Protein AF-A0A7J7F6B5-F1 (afdb_monomer_lite)

Structure (mmCIF, N/CA/C/O backbone):
data_AF-A0A7J7F6B5-F1
#
_entry.id   AF-A0A7J7F6B5-F1
#
loop_
_atom_site.group_PDB
_atom_site.id
_atom_site.type_symbol
_atom_site.label_atom_id
_atom_site.label_alt_id
_atom_site.label_comp_id
_atom_site.label_asym_id
_atom_site.label_entity_id
_atom_site.label_seq_id
_atom_site.pdbx_PDB_ins_code
_atom_site.Cartn_x
_atom_site.Cartn_y
_atom_site.Cartn_z
_atom_site.occupancy
_atom_site.B_iso_or_equiv
_atom_site.auth_seq_id
_atom_site.auth_comp_id
_atom_site.auth_asym_id
_atom_site.auth_atom_id
_atom_site.pdbx_PDB_model_num
ATOM 1 N N . ILE A 1 1 ? 10.810 3.819 0.198 1.00 87.31 1 ILE A N 1
ATOM 2 C CA . ILE A 1 1 ? 10.513 2.367 0.090 1.00 87.31 1 ILE A CA 1
ATOM 3 C C . ILE A 1 1 ? 11.620 1.758 -0.736 1.00 87.31 1 ILE A C 1
ATOM 5 O O . ILE A 1 1 ? 11.860 2.244 -1.840 1.00 87.31 1 ILE A O 1
ATOM 9 N N . THR A 1 2 ? 12.303 0.748 -0.210 1.00 92.31 2 THR A N 1
ATOM 10 C CA . THR A 1 2 ? 13.346 0.021 -0.944 1.00 92.31 2 THR A CA 1
ATOM 11 C C . THR A 1 2 ? 12.767 -1.216 -1.623 1.00 92.31 2 THR A C 1
ATOM 13 O O . THR A 1 2 ? 11.703 -1.716 -1.240 1.00 92.31 2 THR A O 1
ATOM 16 N N . GLY A 1 3 ? 13.423 -1.656 -2.693 1.00 93.25 3 GLY A N 1
ATOM 17 C CA . GLY A 1 3 ? 12.997 -2.801 -3.482 1.00 93.25 3 GLY A CA 1
ATOM 18 C C . GLY A 1 3 ? 13.650 -2.840 -4.856 1.00 93.25 3 GLY A C 1
ATOM 19 O O . GLY A 1 3 ? 14.539 -2.048 -5.181 1.00 93.25 3 GLY A O 1
ATOM 20 N N . ILE A 1 4 ? 13.171 -3.757 -5.691 1.00 95.00 4 ILE A N 1
ATOM 21 C CA . ILE A 1 4 ? 13.702 -4.000 -7.031 1.00 95.00 4 ILE A CA 1
ATOM 22 C C . ILE A 1 4 ? 12.617 -3.873 -8.097 1.00 95.00 4 ILE A C 1
ATOM 24 O O . ILE A 1 4 ? 11.502 -4.364 -7.956 1.00 95.00 4 ILE A O 1
ATOM 28 N N . ASN A 1 5 ? 12.973 -3.253 -9.217 1.00 95.06 5 ASN A N 1
ATOM 29 C CA . ASN A 1 5 ? 12.114 -3.146 -10.389 1.00 95.06 5 ASN A CA 1
ATOM 30 C C . ASN A 1 5 ? 12.413 -4.299 -11.354 1.00 95.06 5 ASN A C 1
ATOM 32 O O . ASN A 1 5 ? 13.524 -4.387 -11.894 1.00 95.06 5 ASN A O 1
ATOM 36 N N . ARG A 1 6 ? 11.439 -5.189 -11.583 1.00 95.19 6 ARG A N 1
ATOM 37 C CA . ARG A 1 6 ? 11.574 -6.323 -12.510 1.00 95.19 6 ARG A CA 1
ATOM 38 C C . ARG A 1 6 ? 10.388 -6.474 -13.454 1.00 95.19 6 ARG A C 1
ATOM 40 O O . ARG A 1 6 ? 9.248 -6.189 -13.115 1.00 95.19 6 ARG A O 1
ATOM 47 N N . VAL A 1 7 ? 10.681 -7.013 -14.630 1.00 94.50 7 VAL A N 1
ATOM 48 C CA . VAL A 1 7 ? 9.694 -7.539 -15.572 1.00 94.50 7 VAL A CA 1
ATOM 49 C C . VAL A 1 7 ? 9.687 -9.057 -15.446 1.00 94.50 7 VAL A C 1
ATOM 51 O O . VAL A 1 7 ? 10.745 -9.689 -15.531 1.00 94.50 7 VAL A O 1
A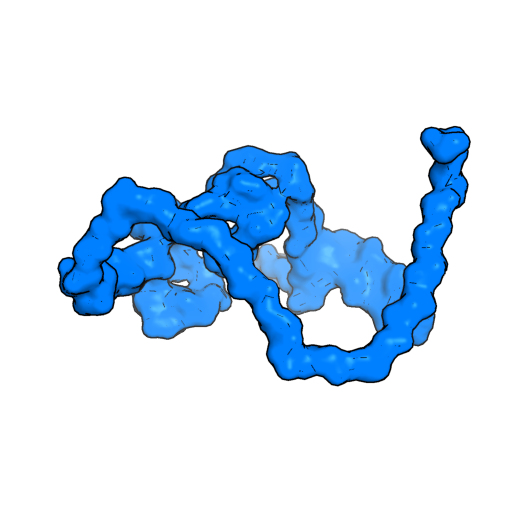TOM 54 N N . TYR A 1 8 ? 8.499 -9.633 -15.286 1.00 90.38 8 TYR A N 1
ATOM 55 C CA . TYR A 1 8 ? 8.276 -11.073 -15.362 1.00 90.38 8 TYR A CA 1
ATOM 56 C C . TYR A 1 8 ? 7.674 -11.414 -16.724 1.00 90.38 8 TYR A C 1
ATOM 58 O O . TYR A 1 8 ? 6.604 -10.922 -17.073 1.00 90.38 8 TYR A O 1
ATOM 66 N N . LYS A 1 9 ? 8.358 -12.252 -17.507 1.00 88.06 9 LYS A N 1
ATOM 67 C CA . LYS A 1 9 ? 7.809 -12.809 -18.752 1.00 88.06 9 LYS A CA 1
ATOM 68 C C . LYS A 1 9 ? 7.772 -14.320 -18.648 1.00 88.06 9 LYS A C 1
ATOM 70 O O . LYS A 1 9 ? 8.807 -14.941 -18.423 1.00 88.06 9 LYS A O 1
ATOM 75 N N . CYS A 1 10 ? 6.585 -14.883 -18.833 1.00 87.38 10 CYS A N 1
ATOM 76 C CA . CYS A 1 10 ? 6.377 -16.321 -18.884 1.00 87.38 10 CYS A CA 1
ATOM 77 C C . CYS A 1 10 ? 6.041 -16.740 -20.317 1.00 87.38 10 CYS A C 1
ATOM 79 O O . CYS A 1 10 ? 5.200 -16.120 -20.968 1.00 87.38 10 CYS A O 1
ATOM 81 N N . GLN A 1 11 ? 6.707 -17.779 -20.808 1.00 85.94 11 GLN A N 1
ATOM 82 C CA . GLN A 1 11 ? 6.393 -18.449 -22.068 1.00 85.94 11 GLN A CA 1
ATOM 83 C C . GLN A 1 11 ? 6.277 -19.949 -21.792 1.00 85.94 11 GLN A C 1
ATOM 85 O O . GLN A 1 11 ? 7.245 -20.598 -21.393 1.00 85.94 11 GLN A O 1
ATOM 90 N N . GLY A 1 12 ? 5.070 -20.496 -21.969 1.00 86.44 12 GLY A N 1
ATOM 91 C CA . GLY A 1 12 ? 4.757 -21.865 -21.554 1.00 86.44 12 GLY A CA 1
ATOM 92 C C . GLY A 1 12 ? 4.966 -22.050 -20.047 1.00 86.44 12 GLY A C 1
ATOM 93 O O . GLY A 1 12 ? 4.463 -21.258 -19.254 1.00 86.44 12 GLY A O 1
ATOM 94 N N . ASN A 1 13 ? 5.751 -23.061 -19.666 1.00 88.19 13 ASN A N 1
ATOM 95 C CA . ASN A 1 13 ? 6.052 -23.385 -18.264 1.00 88.19 13 ASN A CA 1
ATOM 96 C C . ASN A 1 13 ? 7.310 -22.683 -17.713 1.00 88.19 13 ASN A C 1
ATOM 98 O O . ASN A 1 13 ? 7.729 -22.984 -16.598 1.00 88.19 13 ASN A O 1
ATOM 102 N N . SER A 1 14 ? 7.947 -21.784 -18.475 1.00 86.62 14 SER A N 1
ATOM 103 C CA . SER A 1 14 ? 9.159 -21.076 -18.044 1.00 86.62 14 SER A CA 1
ATOM 104 C C . SER A 1 14 ? 8.886 -19.590 -17.838 1.00 86.62 14 SER A C 1
ATOM 106 O O . SER A 1 14 ? 8.318 -18.932 -18.710 1.00 86.62 14 SER A O 1
ATOM 108 N N . CYS A 1 15 ? 9.319 -19.057 -16.695 1.00 88.81 15 CYS A N 1
ATOM 109 C CA . CYS A 1 15 ? 9.231 -17.642 -16.355 1.00 88.81 15 CYS A CA 1
ATOM 110 C C . CYS A 1 15 ? 10.628 -17.080 -16.095 1.00 88.81 15 CYS A C 1
ATOM 112 O O . CYS A 1 15 ? 11.408 -17.662 -15.344 1.00 88.81 15 CYS A O 1
ATOM 114 N N . ILE A 1 16 ? 10.931 -15.927 -16.689 1.00 88.19 16 ILE A N 1
ATOM 115 C CA . ILE A 1 16 ? 12.207 -15.231 -16.506 1.00 88.19 16 ILE A CA 1
ATOM 116 C C . ILE A 1 16 ? 11.936 -13.863 -15.885 1.00 88.19 16 ILE A C 1
ATOM 118 O O . ILE A 1 16 ? 11.093 -13.101 -16.366 1.00 88.19 16 ILE A O 1
ATOM 122 N N . ALA A 1 17 ? 12.695 -13.546 -14.834 1.00 91.00 17 ALA A N 1
ATOM 123 C CA . ALA A 1 17 ? 12.674 -12.254 -14.164 1.00 91.00 17 ALA A CA 1
ATOM 124 C C . ALA A 1 17 ? 13.903 -11.429 -14.564 1.00 91.00 17 ALA A C 1
ATOM 126 O O . ALA A 1 17 ? 15.034 -11.790 -14.235 1.00 91.00 17 ALA A O 1
ATOM 127 N N . ARG A 1 18 ? 13.691 -10.289 -15.223 1.00 92.94 18 ARG A N 1
ATOM 128 C CA . ARG A 1 18 ? 14.758 -9.370 -15.658 1.00 92.94 18 ARG A CA 1
ATOM 129 C C . ARG A 1 18 ? 14.578 -8.005 -15.000 1.00 92.94 18 ARG A C 1
ATOM 131 O O . ARG A 1 18 ? 13.447 -7.578 -14.808 1.00 92.94 18 ARG A O 1
ATOM 138 N N . GLY A 1 19 ? 15.668 -7.298 -14.693 1.00 94.50 19 GLY A N 1
ATOM 139 C CA . GLY A 1 19 ? 15.589 -5.902 -14.239 1.00 94.50 19 GLY A CA 1
ATOM 140 C C . GLY A 1 19 ? 14.941 -4.995 -15.292 1.00 94.50 19 GLY A C 1
ATOM 141 O O . GLY A 1 19 ? 15.128 -5.225 -16.488 1.00 94.50 19 GLY A O 1
ATOM 142 N N . CYS A 1 20 ? 14.177 -3.990 -14.871 1.00 95.38 20 CYS A N 1
ATOM 143 C CA . CYS A 1 20 ? 13.485 -3.098 -15.805 1.00 95.38 20 CYS A CA 1
ATOM 144 C C . CYS A 1 20 ? 14.439 -2.228 -16.632 1.00 95.38 20 CYS A C 1
ATOM 146 O O . CYS A 1 20 ? 1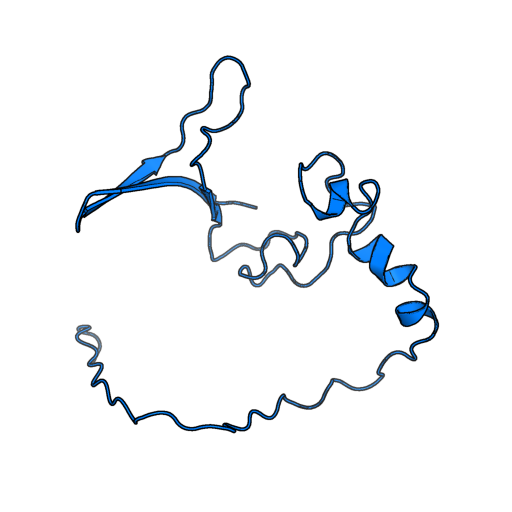5.491 -1.801 -16.159 1.00 95.38 20 CYS A O 1
ATOM 148 N N . ARG A 1 21 ? 14.051 -1.937 -17.876 1.00 94.69 21 ARG A N 1
ATOM 149 C CA . ARG A 1 21 ? 14.687 -0.923 -18.730 1.00 94.69 21 ARG A CA 1
ATOM 150 C C . ARG A 1 21 ? 14.023 0.423 -18.503 1.00 94.69 21 ARG A C 1
ATOM 152 O O . ARG A 1 21 ? 12.822 0.489 -18.253 1.00 94.69 21 ARG A O 1
ATOM 159 N N . ILE A 1 22 ? 14.816 1.475 -18.641 1.00 94.31 22 ILE A N 1
ATOM 160 C CA . ILE A 1 22 ? 14.343 2.856 -18.651 1.00 94.31 22 ILE A CA 1
ATOM 161 C C . ILE A 1 22 ? 14.311 3.315 -20.108 1.00 94.31 22 ILE A C 1
ATOM 163 O O . ILE A 1 22 ? 15.291 3.144 -20.837 1.00 94.31 22 ILE A O 1
ATOM 167 N N . ASP A 1 23 ? 13.189 3.880 -20.533 1.00 92.44 23 ASP A N 1
ATOM 168 C CA . ASP A 1 23 ? 13.063 4.515 -21.838 1.00 92.44 23 ASP A CA 1
ATOM 169 C C . ASP A 1 23 ? 13.931 5.782 -21.877 1.00 92.44 23 ASP A C 1
ATOM 171 O O . ASP A 1 23 ? 13.832 6.673 -21.028 1.00 92.44 23 ASP A O 1
ATOM 175 N N . SER A 1 24 ? 14.818 5.874 -22.869 1.00 93.62 24 SER A N 1
ATOM 176 C CA . SER A 1 24 ? 15.800 6.956 -22.945 1.00 93.62 24 SER A CA 1
ATOM 177 C C . SER A 1 24 ? 15.180 8.334 -23.191 1.00 93.62 24 SER A C 1
ATOM 179 O O . SER A 1 24 ? 15.809 9.331 -22.819 1.00 93.62 24 SER A O 1
ATOM 181 N N . LYS A 1 25 ? 13.989 8.392 -23.807 1.00 94.50 25 LYS A N 1
ATOM 182 C CA . LYS A 1 25 ? 13.261 9.621 -24.146 1.00 94.50 25 LYS A CA 1
ATOM 183 C C . LYS A 1 25 ? 12.369 10.073 -22.995 1.00 94.50 25 LYS A C 1
ATOM 185 O O . LYS A 1 25 ? 12.428 11.239 -22.625 1.00 94.50 25 LYS A O 1
ATOM 190 N N . THR A 1 26 ? 11.568 9.171 -22.427 1.00 91.75 26 THR A N 1
ATOM 191 C CA . THR A 1 26 ? 10.595 9.532 -21.376 1.00 91.75 26 THR A CA 1
ATOM 192 C C . THR A 1 26 ? 11.184 9.493 -19.969 1.00 91.75 26 THR A C 1
ATOM 194 O O . THR A 1 26 ? 10.595 10.062 -19.058 1.00 91.75 26 THR A O 1
ATOM 197 N N . LYS A 1 27 ? 12.335 8.828 -19.782 1.00 91.31 27 LYS A N 1
ATOM 198 C CA . LYS A 1 27 ? 12.943 8.529 -18.471 1.00 91.31 27 LYS A CA 1
ATOM 199 C C . LYS A 1 27 ? 12.059 7.680 -17.550 1.00 91.31 27 LYS A C 1
ATOM 201 O O . LYS A 1 27 ? 12.363 7.548 -16.369 1.00 91.31 27 LYS A O 1
ATOM 206 N N . LEU A 1 28 ? 11.008 7.065 -18.089 1.00 90.69 28 LEU A N 1
ATOM 207 C CA . LEU A 1 28 ? 10.130 6.156 -17.359 1.00 90.69 28 LEU A CA 1
ATOM 208 C C . LEU A 1 28 ? 10.570 4.703 -17.549 1.00 90.69 28 LEU A C 1
ATOM 210 O O . LEU A 1 28 ? 11.256 4.363 -18.515 1.00 90.69 28 LEU A O 1
ATOM 214 N N . TYR A 1 29 ? 10.155 3.835 -16.630 1.00 93.00 29 TYR A N 1
ATOM 215 C CA . TYR A 1 29 ? 10.320 2.396 -16.804 1.00 93.00 29 TYR A CA 1
ATOM 216 C C . TYR A 1 29 ? 9.490 1.867 -17.982 1.00 93.00 29 TYR A C 1
ATOM 218 O O . TYR A 1 29 ? 8.454 2.428 -18.341 1.00 93.00 29 TYR A O 1
ATOM 226 N N . GLU A 1 30 ? 9.949 0.763 -18.577 1.00 92.12 30 GLU A N 1
ATOM 227 C CA . GLU A 1 30 ? 9.169 0.022 -19.571 1.00 92.12 30 GLU A CA 1
ATOM 228 C C . GLU A 1 30 ? 7.797 -0.394 -19.012 1.00 92.12 30 GLU A C 1
ATOM 230 O O . GLU A 1 30 ? 7.649 -0.639 -17.816 1.00 92.12 30 GLU A O 1
ATOM 235 N N . LYS A 1 31 ? 6.792 -0.493 -19.889 1.00 88.56 31 LYS A N 1
ATOM 236 C CA . LYS A 1 31 ? 5.377 -0.647 -19.507 1.00 88.56 31 LYS A CA 1
ATOM 237 C C . LYS A 1 31 ? 5.097 -1.821 -18.556 1.00 88.56 31 LYS A C 1
ATOM 239 O O . LYS A 1 31 ? 4.277 -1.680 -17.659 1.00 88.56 31 LYS A O 1
ATOM 244 N N . ASP A 1 32 ? 5.776 -2.949 -18.747 1.00 89.94 32 ASP A N 1
ATOM 245 C CA . ASP A 1 32 ? 5.550 -4.178 -17.970 1.00 89.94 32 ASP A CA 1
ATOM 246 C C . ASP A 1 32 ? 6.436 -4.257 -16.710 1.00 89.94 32 ASP A C 1
ATOM 248 O O . ASP A 1 32 ? 6.604 -5.325 -16.117 1.00 89.94 32 ASP A O 1
ATOM 252 N N . CYS A 1 33 ? 7.069 -3.146 -16.329 1.00 93.38 33 CYS A N 1
ATOM 253 C CA . CYS A 1 33 ? 7.892 -3.070 -15.135 1.00 93.38 33 CYS A CA 1
ATOM 254 C C . CYS A 1 33 ? 7.036 -3.073 -13.869 1.00 93.38 33 CYS A C 1
ATOM 256 O O . CYS A 1 33 ? 6.158 -2.229 -13.698 1.00 93.38 33 CYS A O 1
ATOM 258 N N . LEU A 1 34 ? 7.344 -3.991 -12.957 1.00 91.75 34 LEU A N 1
ATOM 259 C CA . LEU A 1 34 ? 6.725 -4.077 -11.644 1.00 91.75 34 LEU A CA 1
ATOM 260 C C . LEU A 1 34 ? 7.767 -3.786 -10.562 1.00 91.75 34 LEU A C 1
ATOM 262 O O . LEU A 1 34 ? 8.913 -4.238 -10.646 1.00 91.75 34 LEU A O 1
ATOM 266 N N . PHE A 1 35 ? 7.349 -3.052 -9.535 1.00 91.25 35 PHE A N 1
ATOM 267 C CA . PHE A 1 35 ? 8.152 -2.808 -8.345 1.00 91.25 35 PHE A CA 1
ATOM 268 C C . PHE A 1 35 ? 7.862 -3.877 -7.290 1.00 91.25 35 PHE A C 1
ATOM 270 O O . PHE A 1 35 ? 6.710 -4.089 -6.914 1.00 91.25 35 PHE A O 1
ATOM 277 N N . PHE A 1 36 ? 8.914 -4.526 -6.801 1.00 91.25 36 PHE A N 1
ATOM 278 C CA . PHE A 1 36 ? 8.859 -5.521 -5.738 1.00 91.25 36 PHE A CA 1
ATOM 279 C C . PHE A 1 36 ? 9.559 -4.944 -4.506 1.00 91.25 36 PHE A C 1
ATOM 281 O O . PHE A 1 36 ? 10.788 -4.830 -4.531 1.00 91.25 36 PHE A O 1
ATOM 288 N N . PRO A 1 37 ? 8.816 -4.535 -3.465 1.00 92.31 37 PRO A N 1
ATOM 289 C CA . PRO A 1 37 ? 9.423 -3.995 -2.258 1.00 92.31 37 PRO A CA 1
ATOM 290 C C . PRO A 1 37 ? 10.219 -5.067 -1.512 1.00 92.31 37 PRO A C 1
ATOM 292 O O . PRO A 1 37 ? 9.843 -6.242 -1.511 1.00 92.31 37 PRO A O 1
ATOM 295 N N . ASP A 1 38 ? 11.280 -4.645 -0.830 1.00 92.44 38 ASP A N 1
ATOM 296 C CA . ASP A 1 38 ? 11.932 -5.495 0.163 1.00 92.44 38 ASP A CA 1
ATOM 297 C C . ASP A 1 38 ? 10.950 -5.759 1.309 1.00 92.44 38 ASP A C 1
ATOM 299 O O . ASP A 1 38 ? 10.255 -4.846 1.763 1.00 92.44 38 ASP A O 1
ATOM 303 N N . LYS A 1 39 ? 10.865 -7.011 1.761 1.00 87.31 39 LYS A N 1
ATOM 304 C CA . LYS A 1 39 ? 9.883 -7.405 2.778 1.00 87.31 39 LYS A CA 1
ATOM 305 C C . LYS A 1 39 ? 10.140 -6.702 4.113 1.00 87.31 39 LYS A C 1
ATOM 307 O O . LYS A 1 39 ? 9.223 -6.138 4.701 1.00 87.31 39 LYS A O 1
ATOM 312 N N . ASP A 1 40 ? 11.394 -6.718 4.549 1.00 91.62 40 ASP A N 1
ATOM 313 C CA . ASP A 1 40 ? 11.805 -6.185 5.840 1.00 91.62 40 ASP A CA 1
ATOM 314 C C . ASP A 1 40 ? 12.332 -4.759 5.654 1.00 91.62 40 ASP A C 1
ATOM 316 O O . ASP A 1 40 ? 13.474 -4.540 5.249 1.00 91.62 40 ASP A O 1
ATOM 320 N N . GLN A 1 41 ? 11.477 -3.773 5.920 1.00 92.00 41 GLN A N 1
ATOM 321 C CA . GLN A 1 41 ? 11.846 -2.359 5.915 1.00 92.00 41 GLN A CA 1
ATOM 322 C C . GLN A 1 41 ? 11.002 -1.570 6.921 1.00 92.00 41 GLN A C 1
ATOM 324 O O . GLN A 1 41 ? 9.937 -2.012 7.340 1.00 92.00 41 GLN A O 1
ATOM 329 N N . THR A 1 42 ? 11.487 -0.392 7.310 1.00 93.25 42 THR A N 1
ATOM 330 C CA . THR A 1 42 ? 10.829 0.505 8.282 1.00 93.25 42 THR A CA 1
ATOM 331 C C . THR A 1 42 ? 10.239 1.754 7.632 1.00 93.25 42 THR A C 1
ATOM 333 O O . THR A 1 42 ? 9.878 2.717 8.311 1.00 93.25 42 THR A O 1
A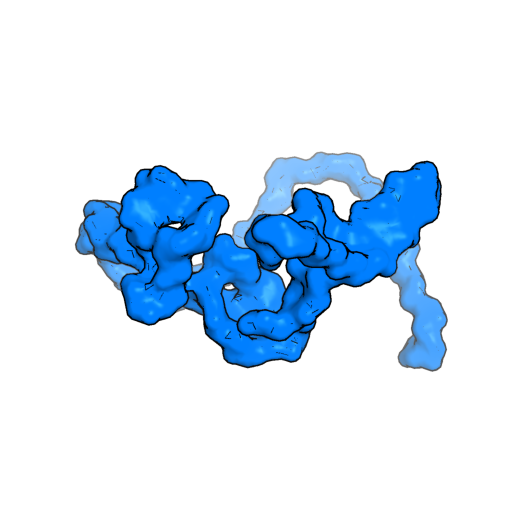TOM 336 N N . GLU A 1 43 ? 10.162 1.758 6.304 1.00 90.38 43 GLU A N 1
ATOM 337 C CA . GLU A 1 43 ? 9.671 2.894 5.545 1.00 90.38 43 GLU A CA 1
ATOM 338 C C . GLU A 1 43 ? 8.193 3.169 5.833 1.00 90.38 43 GLU A C 1
ATOM 340 O O . GLU A 1 43 ? 7.387 2.253 6.006 1.00 90.38 43 GLU A O 1
ATOM 345 N N . LYS A 1 44 ? 7.824 4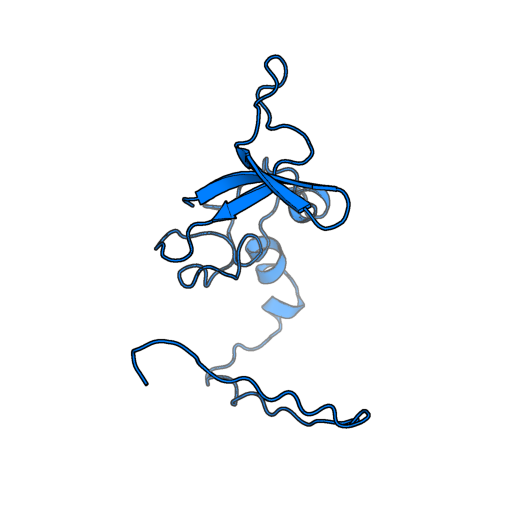.448 5.822 1.00 88.56 44 LYS A N 1
ATOM 346 C CA . LYS A 1 44 ? 6.433 4.875 5.942 1.00 88.56 44 LYS A CA 1
ATOM 347 C C . LYS A 1 44 ? 5.868 5.238 4.578 1.00 88.56 44 LYS A C 1
ATOM 349 O O . LYS A 1 44 ? 6.481 5.965 3.801 1.00 88.56 44 LYS A O 1
ATOM 354 N N . ALA A 1 45 ? 4.664 4.764 4.304 1.00 89.56 45 ALA A N 1
ATOM 355 C CA . ALA A 1 45 ? 3.877 5.179 3.155 1.00 89.56 45 ALA A CA 1
ATOM 356 C C . ALA A 1 45 ? 2.389 5.023 3.471 1.00 89.56 45 ALA A C 1
ATOM 358 O O . ALA A 1 45 ? 2.014 4.692 4.591 1.00 89.56 45 ALA A O 1
ATOM 359 N N . SER A 1 46 ? 1.542 5.274 2.476 1.00 92.19 46 SER A N 1
ATOM 360 C CA . SER A 1 46 ? 0.108 5.032 2.601 1.00 92.19 46 SER A CA 1
ATOM 361 C C . SER A 1 46 ? -0.199 3.538 2.560 1.00 92.19 46 SER A C 1
ATOM 363 O O . SER A 1 46 ? 0.299 2.831 1.679 1.00 92.19 46 SER A O 1
ATOM 365 N N . ILE A 1 47 ? -1.117 3.083 3.412 1.00 93.25 47 ILE A N 1
ATOM 366 C CA . ILE A 1 47 ? -1.682 1.727 3.345 1.00 93.25 47 ILE A CA 1
ATOM 367 C C . ILE A 1 47 ? -2.329 1.433 1.980 1.00 93.25 47 ILE A C 1
ATOM 369 O O . ILE A 1 47 ? -2.321 0.298 1.516 1.00 93.25 47 ILE A O 1
ATOM 373 N N . MET A 1 48 ? -2.788 2.477 1.276 1.00 90.62 48 MET A N 1
ATOM 374 C CA . MET A 1 48 ? -3.329 2.387 -0.088 1.00 90.62 48 MET A CA 1
ATOM 375 C C . MET A 1 48 ? -2.264 2.145 -1.168 1.00 90.62 48 MET A C 1
ATOM 377 O O . MET A 1 48 ? -2.616 1.956 -2.330 1.00 90.62 48 MET A O 1
ATOM 381 N N . PHE A 1 49 ? -0.976 2.196 -0.818 1.00 89.12 49 PHE A N 1
ATOM 382 C CA . PHE A 1 49 ? 0.123 1.895 -1.732 1.00 89.12 49 PHE A CA 1
ATOM 383 C C . PHE A 1 49 ? 0.674 0.483 -1.521 1.00 89.12 49 PHE A C 1
ATOM 385 O O . PHE A 1 49 ? 0.768 -0.274 -2.484 1.00 89.12 49 PHE A O 1
ATOM 392 N N . MET A 1 50 ? 1.053 0.128 -0.287 1.00 88.75 50 MET A N 1
ATOM 393 C CA . MET A 1 50 ? 1.726 -1.146 -0.017 1.00 88.75 50 MET A CA 1
ATOM 394 C C . MET A 1 50 ? 1.383 -1.717 1.363 1.00 88.75 50 MET A C 1
ATOM 396 O O . MET A 1 50 ? 2.149 -1.609 2.309 1.00 88.75 50 MET A O 1
ATOM 400 N N . GLN A 1 51 ? 0.243 -2.393 1.463 1.00 87.88 51 GLN A N 1
ATOM 401 C CA . GLN A 1 51 ? -0.225 -3.035 2.701 1.00 87.88 51 GLN A CA 1
ATOM 402 C C . GLN A 1 51 ? 0.600 -4.257 3.157 1.00 87.88 51 GLN A C 1
ATOM 404 O O . GLN A 1 51 ? 0.332 -4.816 4.212 1.00 87.88 51 GLN A O 1
ATOM 409 N N . GLY A 1 52 ? 1.555 -4.721 2.342 1.00 88.31 52 GLY A N 1
ATOM 410 C CA . GLY A 1 52 ? 2.371 -5.906 2.634 1.00 88.31 52 GLY A CA 1
ATOM 411 C C . GLY A 1 52 ? 3.643 -5.639 3.444 1.00 88.31 52 GLY A C 1
ATOM 412 O O . GLY A 1 52 ? 4.401 -6.578 3.663 1.00 88.31 52 GLY A O 1
ATOM 413 N N . ILE A 1 53 ? 3.908 -4.386 3.826 1.00 91.81 53 ILE A N 1
ATOM 414 C CA . ILE A 1 53 ? 5.069 -3.993 4.635 1.00 91.81 53 ILE A CA 1
ATOM 415 C C . ILE A 1 53 ? 4.568 -3.622 6.032 1.00 91.81 53 ILE A C 1
ATOM 417 O O . ILE A 1 53 ? 3.746 -2.718 6.165 1.00 91.81 53 ILE A O 1
ATOM 421 N N . ASP A 1 54 ? 5.105 -4.266 7.067 1.00 92.00 54 ASP A N 1
ATOM 422 C CA . ASP A 1 54 ? 4.605 -4.155 8.446 1.00 92.00 54 ASP A CA 1
ATOM 423 C C . ASP A 1 54 ? 4.668 -2.731 9.027 1.00 92.00 54 ASP A C 1
ATOM 425 O O . ASP A 1 54 ? 3.850 -2.359 9.867 1.00 92.00 54 ASP A O 1
ATOM 429 N N . SER A 1 55 ? 5.615 -1.900 8.578 1.00 92.50 55 SER A N 1
ATOM 430 C CA . SER A 1 55 ? 5.730 -0.501 9.013 1.00 92.50 55 SER A CA 1
ATOM 431 C C . SER A 1 55 ? 4.655 0.426 8.431 1.00 92.50 55 SER A C 1
ATOM 433 O O . SER A 1 55 ? 4.527 1.571 8.875 1.00 92.50 55 SER A O 1
ATOM 435 N N . ILE A 1 56 ? 3.880 -0.034 7.444 1.00 92.81 56 ILE A N 1
ATOM 436 C CA . ILE A 1 56 ? 2.831 0.745 6.784 1.00 92.81 56 ILE A CA 1
ATOM 437 C C . ILE A 1 56 ? 1.502 0.515 7.504 1.00 92.81 56 ILE A C 1
ATOM 439 O O . ILE A 1 56 ? 0.776 -0.439 7.242 1.00 92.81 56 ILE A O 1
ATOM 443 N N . ILE A 1 57 ? 1.177 1.439 8.407 1.00 93.00 57 ILE A N 1
ATOM 444 C CA . ILE A 1 57 ? 0.007 1.343 9.298 1.00 93.00 57 ILE A CA 1
ATOM 445 C C . ILE A 1 57 ? -0.987 2.502 9.147 1.00 93.00 57 ILE A C 1
ATOM 447 O O . ILE A 1 57 ? -2.027 2.512 9.801 1.00 93.00 57 ILE A O 1
ATOM 451 N N . GLU A 1 58 ? -0.677 3.497 8.315 1.00 93.25 58 GLU A N 1
ATOM 452 C CA . GLU A 1 58 ? -1.452 4.734 8.207 1.00 93.25 58 GLU A CA 1
ATOM 453 C C . GLU A 1 58 ? -1.733 5.125 6.752 1.00 93.25 58 GLU A C 1
ATOM 455 O O . GLU A 1 58 ? -1.064 4.691 5.811 1.00 93.25 58 GLU A O 1
ATOM 460 N N . PHE A 1 59 ? -2.754 5.957 6.551 1.00 94.88 59 PHE A N 1
ATOM 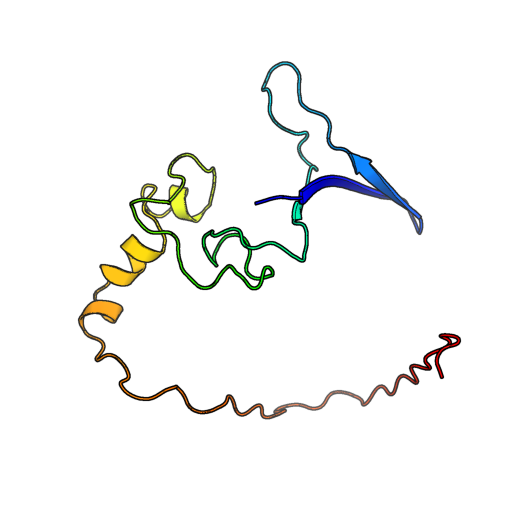461 C CA . PHE A 1 59 ? -2.979 6.616 5.269 1.00 94.88 59 PHE A CA 1
ATOM 462 C C . PHE A 1 59 ? -1.990 7.771 5.090 1.00 94.88 59 PHE A C 1
ATOM 464 O O . PHE A 1 59 ? -1.641 8.462 6.048 1.00 94.88 59 PHE A O 1
ATOM 471 N N . CYS A 1 60 ? -1.607 8.051 3.842 1.00 92.88 60 CYS A N 1
ATOM 472 C CA . CYS A 1 60 ? -0.999 9.342 3.536 1.00 92.88 60 CYS A CA 1
ATOM 473 C C . CYS A 1 60 ? -1.984 10.480 3.831 1.00 92.88 60 CYS A C 1
ATOM 475 O O . CYS A 1 60 ? -3.193 10.349 3.630 1.00 92.88 60 CYS A O 1
ATOM 477 N N . ASN A 1 61 ? -1.437 11.604 4.273 1.00 94.50 61 ASN A N 1
ATOM 478 C CA . ASN A 1 61 ? -2.133 12.853 4.527 1.00 94.50 61 ASN A CA 1
ATOM 479 C C . ASN A 1 61 ? -1.569 13.961 3.627 1.00 94.50 61 ASN A C 1
ATOM 481 O O . ASN A 1 61 ? -0.665 13.731 2.826 1.00 94.50 61 ASN A O 1
ATOM 485 N N . GLU A 1 62 ? -2.072 15.183 3.785 1.00 94.19 62 GLU A N 1
ATOM 486 C CA . GLU A 1 62 ? -1.654 16.326 2.969 1.00 94.19 62 GLU A CA 1
ATOM 487 C C . GLU A 1 62 ? -0.129 16.546 2.937 1.00 94.19 62 GLU A C 1
ATOM 489 O O . GLU A 1 62 ? 0.416 16.949 1.911 1.00 94.19 62 GLU A O 1
ATOM 494 N N . LYS A 1 63 ? 0.573 16.256 4.040 1.00 93.81 63 LYS A N 1
ATOM 495 C CA . LYS A 1 63 ? 2.004 16.553 4.197 1.00 93.81 63 LYS A CA 1
ATOM 496 C C . LYS A 1 63 ? 2.914 15.553 3.489 1.00 93.81 63 LYS A C 1
ATOM 498 O O . LYS A 1 63 ? 4.034 15.910 3.144 1.00 93.81 63 LYS A O 1
ATOM 503 N N . ASN A 1 64 ? 2.476 14.304 3.330 1.00 92.12 64 ASN A N 1
ATOM 504 C CA . ASN A 1 64 ? 3.311 13.213 2.809 1.00 92.12 64 ASN A CA 1
ATOM 505 C C . ASN A 1 64 ? 2.746 12.551 1.539 1.00 92.12 64 ASN A C 1
ATOM 507 O O . ASN A 1 64 ? 3.322 11.589 1.033 1.00 92.12 64 ASN A O 1
ATOM 511 N N . HIS A 1 65 ? 1.624 13.046 1.016 1.00 94.31 65 HIS A N 1
ATOM 512 C CA . HIS A 1 65 ? 0.984 12.499 -0.174 1.00 94.31 65 HIS A CA 1
ATOM 513 C C . HIS A 1 65 ? 1.641 12.975 -1.471 1.00 94.31 65 HIS A C 1
ATOM 515 O O . HIS A 1 65 ? 1.852 14.168 -1.685 1.00 94.31 65 HIS A O 1
ATOM 521 N N . ASN A 1 66 ? 1.895 12.040 -2.389 1.00 93.56 66 ASN A N 1
ATOM 522 C CA . ASN A 1 66 ? 2.395 12.361 -3.722 1.00 93.56 66 ASN A CA 1
ATOM 523 C C . ASN A 1 66 ? 1.234 12.746 -4.658 1.00 93.56 66 ASN A C 1
ATOM 525 O O . ASN A 1 66 ? 0.565 11.886 -5.242 1.00 93.56 66 ASN A O 1
ATOM 529 N N . ARG A 1 67 ? 1.021 14.056 -4.826 1.00 95.19 67 ARG A N 1
ATOM 530 C CA . ARG A 1 67 ? -0.041 14.634 -5.670 1.00 95.19 67 ARG A CA 1
ATOM 531 C C . ARG A 1 67 ? 0.163 14.421 -7.173 1.00 95.19 67 ARG A C 1
ATOM 533 O O . ARG A 1 67 ? -0.806 14.502 -7.925 1.00 95.19 67 ARG A O 1
ATOM 540 N N . GLU A 1 68 ? 1.392 14.134 -7.596 1.00 93.50 68 GLU A N 1
ATOM 541 C CA . GLU A 1 68 ? 1.765 13.939 -9.003 1.00 93.50 68 GLU A CA 1
ATOM 542 C C . GLU A 1 68 ? 1.671 12.473 -9.441 1.00 93.50 68 GLU A C 1
ATOM 544 O O . GLU A 1 68 ? 1.699 12.172 -10.634 1.00 93.50 68 GLU A O 1
ATOM 549 N N . ALA A 1 69 ? 1.530 11.541 -8.491 1.00 90.75 69 ALA A N 1
ATOM 550 C CA . ALA A 1 69 ? 1.400 10.129 -8.813 1.00 90.75 69 ALA A CA 1
ATOM 551 C C . ALA A 1 69 ? 0.171 9.892 -9.718 1.00 90.75 69 ALA A C 1
ATOM 553 O O . ALA A 1 69 ? -0.925 10.361 -9.389 1.00 90.75 6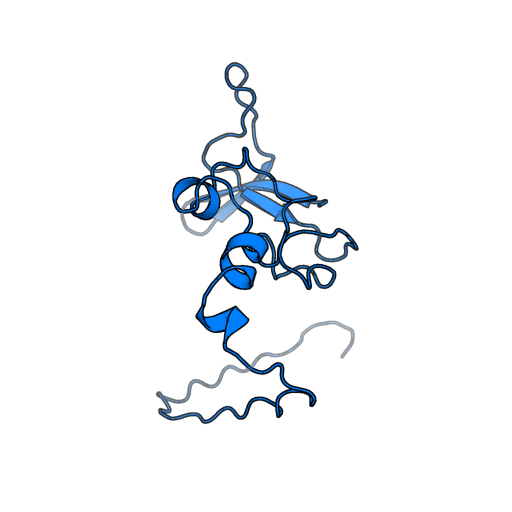9 ALA A O 1
ATOM 554 N N . PRO A 1 70 ? 0.291 9.112 -10.808 1.00 90.62 70 PRO A N 1
ATOM 555 C CA . PRO A 1 70 ? -0.811 8.832 -11.731 1.00 90.62 70 PRO A CA 1
ATOM 556 C C . PRO A 1 70 ? -1.774 7.767 -11.168 1.00 90.62 70 PRO A C 1
ATOM 558 O O . PRO A 1 70 ? -2.131 6.802 -11.840 1.00 90.62 70 PRO A O 1
ATOM 561 N N . SER A 1 71 ? -2.170 7.911 -9.901 1.00 91.00 71 SER A N 1
ATOM 562 C CA . SER A 1 71 ? -3.084 7.001 -9.214 1.00 91.00 71 SER A CA 1
ATOM 563 C C . SER A 1 71 ? -4.543 7.337 -9.523 1.00 91.00 71 SER A C 1
ATOM 565 O O . SER A 1 71 ? -4.903 8.494 -9.762 1.00 91.00 71 SER A O 1
ATOM 567 N N . LEU A 1 72 ? -5.413 6.324 -9.466 1.00 93.75 72 LEU A N 1
ATOM 568 C CA . LEU A 1 72 ? -6.854 6.531 -9.624 1.00 93.75 72 LEU A CA 1
ATOM 569 C C . LEU A 1 72 ? -7.408 7.472 -8.540 1.00 93.75 72 LEU A C 1
ATOM 571 O O . LEU A 1 72 ? -8.230 8.329 -8.848 1.00 93.75 72 LEU A O 1
ATOM 575 N N . GLN A 1 73 ? -6.885 7.373 -7.311 1.00 94.00 73 GLN A N 1
ATOM 576 C CA . GLN A 1 73 ? -7.201 8.285 -6.210 1.00 94.00 73 GLN A CA 1
ATOM 577 C C . GLN A 1 73 ? -6.952 9.747 -6.602 1.00 94.00 73 GLN A C 1
ATOM 579 O O . GLN A 1 73 ? -7.852 10.570 -6.468 1.00 94.00 73 GLN A O 1
ATOM 584 N N . ASN A 1 74 ? -5.770 10.075 -7.137 1.00 95.94 74 ASN A N 1
ATOM 585 C CA . ASN A 1 74 ? -5.463 11.450 -7.543 1.00 95.94 74 ASN A CA 1
ATOM 586 C C . ASN A 1 74 ? -6.387 11.934 -8.662 1.00 95.94 74 ASN A C 1
ATOM 588 O O . ASN A 1 74 ? -6.875 13.063 -8.612 1.00 95.94 74 ASN A O 1
ATOM 592 N N . LYS A 1 75 ? -6.680 11.060 -9.630 1.00 96.81 75 LYS A N 1
ATOM 593 C CA . LYS A 1 75 ? -7.574 11.372 -10.749 1.00 96.81 75 LYS A CA 1
ATOM 594 C C . LYS A 1 75 ? -9.014 11.646 -10.304 1.00 96.81 75 LYS A C 1
ATOM 596 O O . LYS A 1 75 ? -9.661 12.513 -10.877 1.00 96.81 75 LYS A O 1
ATOM 601 N N . MET A 1 76 ? -9.524 10.903 -9.322 1.00 96.88 76 MET A N 1
ATOM 602 C CA . MET A 1 76 ? -10.919 11.010 -8.872 1.00 96.88 76 MET A CA 1
ATOM 603 C C . MET A 1 76 ? -11.121 12.062 -7.778 1.00 96.88 76 MET A C 1
ATOM 605 O O . MET A 1 76 ? -12.201 12.636 -7.678 1.00 96.88 76 MET A O 1
ATOM 609 N N . CYS A 1 77 ? -10.094 12.334 -6.971 1.00 96.19 77 CYS A N 1
ATOM 610 C CA . CYS A 1 77 ? -10.206 13.147 -5.759 1.00 96.19 77 CYS A CA 1
ATOM 611 C C . CYS A 1 77 ? -9.412 14.460 -5.834 1.00 96.19 77 CYS A C 1
ATOM 613 O O . CYS A 1 77 ? -9.000 14.980 -4.797 1.00 96.19 77 CYS A O 1
ATOM 615 N N . ASN A 1 78 ? -9.179 15.001 -7.036 1.00 96.38 78 ASN A N 1
ATOM 616 C CA . ASN A 1 78 ? -8.439 16.255 -7.256 1.00 96.38 78 ASN A CA 1
ATOM 617 C C . ASN A 1 78 ? -7.069 16.269 -6.552 1.00 96.38 78 ASN A C 1
ATOM 619 O O . ASN A 1 78 ? -6.722 17.221 -5.854 1.00 96.38 78 ASN A O 1
ATOM 623 N N . SER A 1 79 ? -6.321 15.170 -6.679 1.00 96.38 79 SER A N 1
ATOM 624 C CA . SER A 1 79 ? -5.012 14.957 -6.043 1.00 96.38 79 SER A CA 1
ATOM 625 C C . SER A 1 79 ? -4.982 15.051 -4.510 1.00 96.38 79 SER A C 1
ATOM 627 O O . SER A 1 79 ? -3.901 15.118 -3.924 1.00 96.38 79 SER A O 1
ATOM 629 N N . ARG A 1 80 ? -6.136 15.014 -3.835 1.00 96.56 80 ARG A N 1
ATOM 630 C CA . ARG A 1 80 ? -6.207 14.928 -2.369 1.00 96.56 80 ARG A CA 1
ATOM 631 C C . ARG A 1 80 ? -5.815 13.535 -1.889 1.00 96.56 80 ARG A C 1
ATOM 633 O O . ARG A 1 80 ? -6.174 12.526 -2.508 1.00 96.56 80 ARG A O 1
ATOM 640 N N . SER A 1 81 ? -5.122 13.478 -0.755 1.00 95.88 81 SER A N 1
ATOM 641 C CA . SER A 1 81 ? -4.780 12.212 -0.108 1.00 95.88 81 SER A CA 1
ATOM 642 C C . SER A 1 81 ? -6.029 11.454 0.346 1.00 95.88 81 SER A C 1
ATOM 644 O O . SER A 1 81 ? -7.086 12.041 0.596 1.00 95.88 81 SER A O 1
ATOM 646 N N . THR A 1 82 ? -5.914 10.133 0.486 1.00 95.31 82 THR A N 1
ATOM 647 C CA . THR A 1 82 ? -7.011 9.304 1.006 1.00 95.31 82 THR A CA 1
ATOM 648 C C . THR A 1 82 ? -7.449 9.772 2.393 1.00 95.31 82 THR A C 1
ATOM 650 O O . THR A 1 82 ? -8.649 9.868 2.646 1.00 95.31 82 THR A O 1
ATOM 653 N N . TRP A 1 83 ? -6.503 10.142 3.266 1.00 95.81 83 TRP A N 1
ATOM 654 C CA . TRP A 1 83 ? -6.840 10.646 4.594 1.00 95.81 83 TRP A CA 1
ATOM 655 C C . TRP A 1 83 ? -7.608 11.965 4.547 1.00 95.81 83 TRP A C 1
ATOM 657 O O . TRP A 1 83 ? -8.588 12.118 5.271 1.00 95.81 83 TRP A O 1
ATOM 667 N N . GLU A 1 84 ? -7.227 12.906 3.679 1.00 96.62 84 GLU A N 1
ATOM 668 C CA . GLU A 1 84 ? -7.976 14.158 3.506 1.00 96.62 84 GLU A CA 1
ATOM 669 C C . GLU A 1 84 ? -9.408 13.909 3.034 1.00 96.62 84 GLU A C 1
ATOM 671 O O . GLU A 1 84 ? -10.311 14.637 3.440 1.00 96.62 84 GLU A O 1
ATOM 676 N N . VAL A 1 85 ? -9.632 12.916 2.171 1.00 96.12 85 VAL A N 1
ATOM 677 C CA . VAL A 1 85 ? -10.980 12.568 1.705 1.00 96.12 85 VAL A CA 1
ATOM 678 C C . VAL A 1 85 ? -11.804 11.973 2.848 1.00 96.12 85 VAL A C 1
ATOM 680 O O . VAL A 1 85 ? -12.891 12.475 3.124 1.00 96.12 85 VAL A O 1
ATOM 683 N N . ILE A 1 86 ? -11.269 10.968 3.552 1.00 95.19 86 ILE A N 1
ATOM 684 C CA . ILE A 1 86 ? -11.965 10.286 4.655 1.00 95.19 86 ILE A CA 1
ATOM 685 C C . ILE A 1 86 ? -12.266 11.262 5.796 1.00 95.19 86 ILE A C 1
ATOM 687 O O . ILE A 1 86 ? -13.423 11.418 6.175 1.00 95.19 86 ILE A O 1
ATOM 691 N N . SER A 1 87 ? -11.253 11.967 6.304 1.00 94.19 87 SER A N 1
ATOM 692 C CA . SER A 1 87 ? -11.388 12.862 7.465 1.00 94.19 87 SER A CA 1
ATOM 693 C C . SER A 1 87 ? -12.355 14.028 7.238 1.00 94.19 87 SER A C 1
ATOM 695 O O . SER A 1 87 ? -12.923 14.558 8.191 1.00 94.19 87 SER A O 1
ATOM 697 N N . ASN A 1 88 ? -12.574 14.428 5.980 1.00 95.31 88 ASN A N 1
ATOM 698 C CA . ASN A 1 88 ? -13.512 15.496 5.642 1.00 95.31 88 ASN A CA 1
ATOM 699 C C . ASN A 1 88 ? -14.931 15.014 5.320 1.00 95.31 88 ASN A C 1
ATOM 701 O O . ASN A 1 88 ? -15.811 15.871 5.194 1.00 95.31 88 ASN A O 1
ATOM 705 N N . SER A 1 89 ? -15.149 13.702 5.192 1.00 95.50 89 SER A N 1
ATOM 706 C CA . SER A 1 89 ? -16.464 13.119 4.914 1.00 95.50 89 SER A CA 1
ATOM 707 C C . SER A 1 89 ? -17.441 13.319 6.077 1.00 95.50 89 SER A C 1
ATOM 709 O O . SER A 1 89 ? -17.038 13.388 7.240 1.00 95.50 89 SER A O 1
ATOM 711 N N . GLU A 1 90 ? -18.734 13.418 5.761 1.00 96.12 90 GLU A N 1
ATOM 712 C CA . GLU A 1 90 ? -19.792 13.507 6.774 1.00 96.12 90 GLU A CA 1
ATOM 713 C C . GLU A 1 90 ? -19.857 12.239 7.625 1.00 96.12 90 GLU A C 1
ATOM 715 O O . GLU A 1 90 ? -19.967 12.345 8.842 1.00 96.12 90 GLU A O 1
ATOM 720 N N . ASP A 1 91 ? -19.686 11.064 7.014 1.00 93.69 91 ASP A N 1
ATOM 721 C CA . ASP A 1 91 ? -19.652 9.781 7.722 1.00 93.69 91 ASP A CA 1
ATOM 722 C C . ASP A 1 91 ? -18.598 9.788 8.831 1.00 93.69 91 ASP A C 1
ATOM 724 O O . ASP A 1 91 ? -18.891 9.430 9.970 1.00 93.69 91 ASP A O 1
ATOM 728 N N . PHE A 1 92 ? -17.381 10.255 8.537 1.00 92.75 92 PHE A N 1
ATOM 729 C CA . PHE A 1 92 ? -16.317 10.312 9.538 1.00 92.75 92 PHE A CA 1
ATOM 730 C C . PHE A 1 92 ? -16.580 11.380 10.608 1.00 92.75 92 PHE A C 1
ATOM 732 O O . PHE A 1 92 ? -16.360 11.127 11.789 1.00 92.75 92 PHE A O 1
ATOM 739 N N . LYS A 1 93 ? -17.080 12.559 10.219 1.00 92.81 93 LYS A N 1
ATOM 740 C CA . LYS A 1 93 ? -17.381 13.662 11.152 1.00 92.81 93 LYS A CA 1
ATOM 741 C C . LYS A 1 93 ? -18.544 13.355 12.094 1.00 92.81 93 LYS A C 1
ATOM 743 O O . LYS A 1 93 ? -18.527 13.802 13.236 1.00 92.81 93 LYS A O 1
ATOM 748 N N . ASN A 1 94 ? -19.536 12.610 11.615 1.00 93.94 94 ASN A N 1
ATOM 749 C CA . ASN A 1 94 ? -20.743 12.265 12.364 1.00 93.94 94 ASN A CA 1
ATOM 750 C C . ASN A 1 94 ? -20.607 10.937 13.126 1.00 93.94 94 ASN A C 1
ATOM 752 O O . ASN A 1 94 ? -21.489 10.585 13.910 1.00 93.94 94 ASN A O 1
ATOM 756 N N . THR A 1 95 ? -19.515 10.196 12.925 1.00 89.25 95 THR A N 1
ATOM 757 C CA . THR A 1 95 ? -19.245 8.956 13.657 1.00 89.25 95 THR A CA 1
ATOM 758 C C . THR A 1 95 ? -18.596 9.259 15.002 1.00 89.25 95 THR A C 1
ATOM 760 O O . THR A 1 95 ? -17.633 10.015 15.107 1.00 89.25 95 THR A O 1
ATOM 763 N N . THR A 1 96 ? -19.096 8.620 16.059 1.00 87.44 96 THR A N 1
ATOM 764 C CA . THR A 1 96 ? -18.438 8.660 17.369 1.00 87.44 96 THR A CA 1
ATOM 765 C C . THR A 1 96 ? -17.279 7.670 17.377 1.00 87.44 96 THR A C 1
ATOM 767 O O . THR A 1 96 ? -17.467 6.491 17.079 1.00 87.44 96 THR A O 1
ATOM 770 N N . SER A 1 97 ? -16.079 8.145 17.713 1.00 83.56 97 SER A N 1
ATOM 771 C CA . SER A 1 97 ? -14.884 7.301 17.737 1.00 83.56 97 SER A CA 1
ATOM 772 C C . SER A 1 97 ? -15.027 6.174 18.764 1.00 83.56 97 SER A C 1
ATOM 774 O O . SER A 1 97 ? -15.477 6.399 19.891 1.00 83.56 97 SER A O 1
ATOM 776 N N . MET A 1 98 ? -14.632 4.958 18.388 1.00 82.38 98 MET A N 1
ATOM 777 C CA . MET A 1 98 ? -14.615 3.830 19.316 1.00 82.38 98 MET A CA 1
ATOM 778 C C . MET A 1 98 ? -13.555 4.066 20.398 1.00 82.38 98 MET A C 1
ATOM 780 O O . MET A 1 98 ? -12.394 4.323 20.094 1.00 82.38 98 MET A O 1
ATOM 784 N N . VAL A 1 99 ? -13.953 3.963 21.667 1.00 86.62 99 VAL A N 1
ATOM 785 C CA . VAL A 1 99 ? -13.040 4.115 22.818 1.00 86.62 99 VAL A CA 1
ATOM 786 C C . VAL A 1 99 ? -12.326 2.798 23.143 1.00 86.62 99 VAL A C 1
ATOM 788 O O . VAL A 1 99 ? -11.219 2.797 23.674 1.00 86.62 99 VAL A O 1
ATOM 791 N N . ALA A 1 100 ? -12.955 1.670 22.810 1.00 89.00 100 ALA A N 1
ATOM 792 C CA . ALA A 1 100 ? -12.412 0.337 23.021 1.00 89.00 100 ALA A CA 1
ATOM 793 C C . ALA A 1 100 ? -11.921 -0.276 21.697 1.00 89.00 100 ALA A C 1
ATOM 795 O O . ALA A 1 100 ? -12.503 0.014 20.645 1.00 89.00 100 ALA A O 1
ATOM 796 N N . PRO A 1 101 ? -10.897 -1.150 21.732 1.00 86.19 101 PRO A N 1
ATOM 797 C CA . PRO A 1 101 ? -10.497 -1.934 20.570 1.00 86.19 101 PRO A CA 1
ATOM 798 C C . PRO A 1 101 ? -11.683 -2.730 20.000 1.00 86.19 101 PRO A C 1
ATOM 800 O O . PRO A 1 101 ? -12.518 -3.210 20.775 1.00 86.19 101 PRO A O 1
ATOM 803 N N . PRO A 1 102 ? -11.771 -2.901 18.668 1.00 84.44 102 PRO A N 1
ATOM 804 C CA . PRO A 1 102 ? -12.797 -3.747 18.077 1.00 84.44 102 PRO A CA 1
ATOM 805 C C . PRO A 1 102 ? -12.652 -5.195 18.579 1.00 84.44 102 PRO A C 1
ATOM 807 O O . PRO A 1 102 ? -11.532 -5.647 18.840 1.00 84.44 102 PRO A O 1
ATOM 810 N N . PRO A 1 103 ? -13.764 -5.940 18.720 1.00 89.31 103 PRO A N 1
ATOM 811 C CA . PRO A 1 103 ? -13.697 -7.343 19.103 1.00 89.31 103 PRO A CA 1
ATOM 812 C C . PRO A 1 103 ? -12.912 -8.146 18.051 1.00 89.31 103 PRO A C 1
ATOM 814 O O . PRO A 1 103 ? -12.939 -7.790 16.867 1.00 89.31 103 PRO A O 1
ATOM 817 N N . PRO A 1 104 ? -12.234 -9.241 18.444 1.00 91.94 104 PRO A N 1
ATOM 818 C CA . PRO A 1 104 ? -11.567 -10.121 17.494 1.00 91.94 104 PRO A CA 1
ATOM 819 C C . PRO A 1 104 ? -12.533 -10.576 16.389 1.00 91.94 104 PRO A C 1
ATOM 821 O O . PRO A 1 104 ? -13.686 -10.907 16.691 1.00 91.94 104 PRO A O 1
ATOM 824 N N . PRO A 1 105 ? -12.099 -10.604 15.117 1.00 91.62 105 PRO A N 1
ATOM 825 C CA . PRO A 1 105 ? -12.961 -11.022 14.023 1.00 91.62 105 PRO A CA 1
ATOM 826 C C . PRO A 1 105 ? -13.381 -12.481 14.215 1.00 91.62 105 PRO A C 1
ATOM 828 O O . PRO A 1 105 ? -12.549 -13.360 14.444 1.00 91.62 105 PRO A O 1
ATOM 831 N N . VAL A 1 106 ? -14.681 -12.742 14.093 1.00 94.56 106 VAL A N 1
ATOM 832 C CA . VAL A 1 106 ? -15.232 -14.097 14.139 1.00 94.56 106 VAL A CA 1
ATOM 833 C C . VAL A 1 106 ? -15.538 -14.530 12.715 1.00 94.56 106 VAL A C 1
ATOM 835 O O . VAL A 1 106 ? -16.415 -13.978 12.053 1.00 94.56 106 VAL A O 1
ATOM 838 N N . PHE A 1 107 ? -14.810 -15.531 12.236 1.00 90.94 107 PHE A N 1
ATOM 839 C CA . PHE A 1 107 ? -15.040 -16.104 10.917 1.00 90.94 107 PHE A CA 1
ATOM 840 C C . PHE A 1 107 ? -16.007 -17.278 11.026 1.00 90.94 107 PHE A C 1
ATOM 842 O O . PHE A 1 107 ? -15.817 -18.180 11.838 1.00 90.94 107 PHE A O 1
ATOM 849 N N . SER A 1 108 ? -17.038 -17.277 10.183 1.00 91.25 108 SER A N 1
ATOM 850 C CA . SER A 1 108 ? -17.964 -18.400 10.032 1.00 91.25 108 SER A CA 1
ATOM 851 C C . SER A 1 108 ? -17.923 -18.903 8.597 1.00 91.25 108 SER A C 1
ATOM 853 O O . SER A 1 108 ? -18.103 -18.136 7.651 1.00 91.25 108 SER A O 1
ATOM 855 N N . LEU A 1 109 ? -17.695 -20.203 8.423 1.00 87.56 109 LEU A N 1
ATOM 856 C CA . LEU A 1 109 ? -17.722 -20.836 7.110 1.00 87.56 109 LEU A CA 1
ATOM 857 C C . LEU A 1 109 ? -19.176 -21.131 6.717 1.00 87.56 109 LEU A C 1
ATOM 859 O O . LEU A 1 109 ? -19.746 -22.130 7.141 1.00 87.56 109 LEU A O 1
ATOM 863 N N . LEU A 1 110 ? -19.779 -20.254 5.909 1.00 88.94 110 LEU A N 1
ATOM 864 C CA . LEU A 1 110 ? -21.200 -20.354 5.538 1.00 88.94 110 LEU A CA 1
ATOM 865 C C . LEU A 1 110 ? -21.491 -21.438 4.491 1.00 88.94 110 LEU A C 1
ATOM 867 O O . LEU A 1 110 ? -22.608 -21.943 4.410 1.00 88.94 110 LEU A O 1
ATOM 871 N N . LYS A 1 111 ? -20.499 -21.787 3.667 1.00 84.75 111 LYS A N 1
ATOM 872 C CA . LYS A 1 111 ? -20.635 -22.802 2.623 1.00 84.75 111 LYS A CA 1
ATOM 873 C C . LYS A 1 111 ? -19.345 -23.593 2.491 1.00 84.75 111 LYS A C 1
ATOM 875 O O . LYS A 1 111 ? -18.309 -23.054 2.114 1.00 84.75 111 LYS A O 1
ATOM 880 N N . ILE A 1 112 ? -19.437 -24.884 2.777 1.00 77.56 112 ILE A N 1
ATOM 881 C CA . ILE A 1 112 ? -18.366 -25.849 2.544 1.00 77.56 112 ILE A CA 1
ATOM 882 C C . ILE A 1 112 ? -18.485 -26.339 1.095 1.00 77.56 112 ILE A C 1
ATOM 884 O O . ILE A 1 112 ? -19.559 -26.758 0.663 1.00 77.56 112 ILE A O 1
ATOM 888 N N . SER A 1 113 ? -17.401 -26.252 0.325 1.00 79.44 113 SER A N 1
ATOM 889 C CA . SER A 1 113 ? -17.266 -26.959 -0.954 1.00 79.44 113 SER A CA 1
ATOM 890 C C . SER A 1 113 ? -16.682 -28.359 -0.725 1.00 79.44 113 SER A C 1
ATOM 892 O O . SER A 1 113 ? -16.385 -28.747 0.405 1.00 79.44 113 SER A O 1
ATOM 894 N N . GLN A 1 114 ? -16.545 -29.156 -1.787 1.00 84.81 114 GLN A N 1
ATOM 895 C CA . GLN A 1 114 ? -15.978 -30.502 -1.696 1.00 84.81 114 GLN A CA 1
ATOM 896 C C . GLN A 1 114 ? -14.608 -30.459 -0.996 1.00 84.81 114 GLN A C 1
ATOM 898 O O . GLN A 1 114 ? -13.731 -29.678 -1.365 1.00 84.81 114 GLN A O 1
ATOM 903 N N . ARG A 1 115 ? -14.436 -31.273 0.050 1.00 80.25 115 ARG A N 1
ATOM 904 C CA . ARG A 1 115 ? -13.226 -31.270 0.879 1.00 80.25 115 ARG A CA 1
ATOM 905 C C . ARG A 1 115 ? -12.048 -31.830 0.080 1.00 80.25 115 ARG A C 1
ATOM 907 O O . ARG A 1 115 ? -11.981 -33.033 -0.147 1.00 80.25 115 ARG A O 1
ATOM 914 N N . ILE A 1 116 ? -11.112 -30.967 -0.303 1.00 85.56 116 ILE A N 1
ATOM 915 C CA . ILE A 1 116 ? -9.824 -31.365 -0.879 1.00 85.56 116 ILE A CA 1
ATOM 916 C C . ILE A 1 116 ? -8.808 -31.423 0.261 1.00 85.56 116 ILE A C 1
ATOM 918 O O . ILE A 1 116 ? -8.627 -30.449 0.989 1.00 85.56 116 ILE A O 1
ATOM 922 N N . VAL A 1 117 ? -8.169 -32.577 0.441 1.00 89.88 117 VAL A N 1
ATOM 923 C CA . VAL A 1 117 ? -7.107 -32.774 1.433 1.00 89.88 117 VAL A CA 1
ATOM 924 C C . VAL A 1 117 ? -5.781 -32.848 0.688 1.00 89.88 117 VAL A C 1
ATOM 926 O O . VAL A 1 117 ? -5.581 -33.751 -0.119 1.00 89.88 117 VAL A O 1
ATOM 929 N N . CYS A 1 118 ? -4.878 -31.910 0.966 1.00 90.44 118 CYS A N 1
ATOM 930 C CA . CYS A 1 118 ? -3.513 -31.921 0.447 1.00 90.44 118 CYS A CA 1
ATOM 931 C C . CYS A 1 118 ? -2.553 -32.265 1.588 1.00 90.44 118 CYS A C 1
ATOM 933 O O . CYS A 1 118 ? -2.521 -31.564 2.598 1.00 90.44 118 CYS A O 1
ATOM 935 N N . LEU A 1 119 ? -1.767 -33.329 1.427 1.00 91.56 119 LEU A N 1
ATOM 936 C CA . LEU A 1 119 ? -0.660 -33.633 2.328 1.00 91.56 119 LEU A CA 1
ATOM 937 C C . LEU A 1 119 ? 0.539 -32.765 1.931 1.00 91.56 119 LEU A C 1
ATOM 939 O O . LEU A 1 119 ? 1.107 -32.947 0.856 1.00 91.56 119 LEU A O 1
ATOM 943 N N . VAL A 1 120 ? 0.911 -31.824 2.795 1.00 90.88 120 VAL A N 1
ATOM 944 C CA . VAL A 1 120 ? 2.121 -31.011 2.641 1.00 90.88 120 VAL A CA 1
ATOM 945 C C . VAL A 1 120 ? 3.138 -31.521 3.654 1.00 90.88 120 VAL A C 1
ATOM 947 O O . VAL A 1 120 ? 2.904 -31.437 4.856 1.00 90.88 120 VAL A O 1
ATOM 950 N N . LEU A 1 121 ? 4.233 -32.098 3.165 1.00 91.88 121 LEU A N 1
ATOM 951 C CA . LEU A 1 121 ? 5.334 -32.595 3.989 1.00 91.88 121 LEU A CA 1
ATOM 952 C C . LEU A 1 121 ? 6.503 -31.623 3.880 1.00 91.88 121 LEU A C 1
ATOM 954 O O . LEU A 1 121 ? 6.970 -31.351 2.771 1.00 91.88 121 LEU A O 1
ATOM 958 N N . ASP A 1 122 ? 6.982 -31.133 5.021 1.00 88.25 122 ASP A N 1
ATOM 959 C CA . ASP A 1 122 ? 8.284 -30.480 5.067 1.00 88.25 122 ASP A CA 1
ATOM 960 C C . ASP A 1 122 ? 9.374 -31.528 4.782 1.00 88.25 122 ASP A C 1
ATOM 962 O O . ASP A 1 122 ? 9.329 -32.654 5.277 1.00 88.25 122 ASP A O 1
ATOM 966 N N . LYS A 1 123 ? 10.328 -31.169 3.925 1.00 88.81 123 LYS A N 1
ATOM 967 C CA . LYS A 1 123 ? 11.505 -31.979 3.584 1.00 88.81 123 LYS A CA 1
ATOM 968 C C . LYS A 1 123 ? 12.802 -31.234 3.917 1.00 88.81 123 LYS A C 1
ATOM 970 O O . LYS A 1 123 ? 13.871 -31.584 3.415 1.00 88.81 123 LYS A O 1
ATOM 975 N N . SER A 1 124 ? 12.711 -30.164 4.701 1.00 89.56 124 SER A N 1
ATOM 976 C CA . SER A 1 124 ? 13.866 -29.477 5.252 1.00 89.56 124 SER A CA 1
ATOM 977 C C . SER A 1 124 ? 14.651 -30.443 6.149 1.00 89.56 124 SER A C 1
ATOM 979 O O . SER A 1 124 ? 14.083 -31.293 6.831 1.00 89.56 124 SER A O 1
ATOM 981 N N . GLY A 1 125 ? 15.981 -30.338 6.143 1.00 81.06 125 GLY A N 1
ATOM 982 C CA . GLY A 1 125 ? 16.852 -31.151 7.005 1.00 81.06 125 GLY A CA 1
ATOM 983 C C . GLY A 1 125 ? 16.815 -30.755 8.487 1.00 81.06 125 GLY A C 1
ATOM 984 O O . GLY A 1 125 ? 17.660 -31.214 9.244 1.00 81.06 125 GLY A O 1
ATOM 985 N N . SER A 1 126 ? 15.904 -29.855 8.873 1.00 82.88 126 SER A N 1
ATOM 986 C CA . SER A 1 126 ? 15.689 -29.387 10.247 1.00 82.88 126 SER A CA 1
ATOM 987 C C . SER A 1 126 ? 14.568 -30.122 10.983 1.00 82.88 126 SER A C 1
ATOM 989 O O . SER A 1 126 ? 14.300 -29.780 12.134 1.00 82.88 126 SER A O 1
ATOM 991 N N . MET A 1 127 ? 13.901 -31.076 10.326 1.00 55.41 127 MET A N 1
ATOM 992 C CA . MET A 1 127 ? 12.988 -31.999 11.003 1.00 55.41 127 MET A CA 1
ATOM 993 C C . MET A 1 127 ? 13.742 -33.069 11.787 1.00 55.41 127 MET A C 1
ATOM 995 O O . MET A 1 127 ? 14.765 -33.570 11.265 1.00 55.41 127 MET A O 1
#

Organism: Diceros bicornis minor (NCBI:txid77932)

Sequence (127 aa):
ITGINRVYKCQGNSCIARGCRIDSKTKLYEKDCLFFPDKDQTEKASIMFMQGIDSIIEFCNEKNHNREAPSLQNKMCNSRSTWEVISNSEDFKNTTSMVAPPPPPVFSLLKISQRIVCLVLDKSGSM

InterPro domains:
  IPR013642 Calcium-activated chloride channel, N-terminal [PF08434] (1-98)

pLDDT: mean 90.91, std 5.0, range [55.41, 96.88]

Radius of gyration: 21.43 Å; chains: 1; bounding box: 38×50×47 Å

Secondary structure (DSSP, 8-state):
--EEEEEEEEETTEEEEEEPPBPTTT-PBPTT-EEEE-SS-----BTTT-TTSTT--B---TTT--TTS--HHHHHTTT--HHHHHHHSHHHHHSPPPSSPPPPP-------------------TT-

Foldseek 3Di:
DDFFKWAWDDDPPDIDIDGWDADPVPRHTDPRIDTDHDQADLDEAACVPDVNHPNHDHWDAPVGADLPPPDPCNVVPVSGTPCVVQCPDPCNVVDDDDPDDDDDDDDDDPDDDDDDDDDDDDPDPPD